Protein AF-A0A2V6PPU1-F1 (afdb_monomer)

Foldseek 3Di:
DDDDDDDPDPDDPPPPPPPPDDPDQDADDPLLVVLCVVFPCVQADPPNCHVVHHPVPLGRDPVDPVSVVVVVVVLVCLLVVPGPPPVDDRDDPVSNVVND

Mean predicted aligned error: 10.76 Å

Solvent-accessible surface area (backbone atoms only — not comparable to full-atom values): 6503 Å² total; per-residue (Å²): 136,90,82,86,82,82,83,83,79,84,80,75,84,79,80,79,78,78,80,79,72,81,85,66,63,59,78,72,56,69,67,50,51,51,49,40,61,76,63,40,40,92,43,22,21,89,85,64,26,49,96,81,36,40,59,78,78,54,69,60,32,79,88,41,64,71,51,32,52,52,51,50,51,53,44,50,36,42,68,70,64,54,52,43,52,92,95,47,82,66,76,55,69,70,60,45,64,75,63,94

Secondary structure (DSSP, 8-state):
-----------------------PPPPPPHHHHHHHHHHTTTTSSTTT-GGG--TTT----TTSHHHHHHHHHHHHHHHTT-SS-TTSPPPPHHHHHHH-

pLDDT: mean 86.96, std 15.53, range [44.09, 98.5]

Sequence (100 aa):
MRRFNAMKVFVRPILLFAAAAPLMGRDLPRESRQFLEKHCLECHDTDTRKGGLDLTSLKFDPANSANFSRWVLVHDRVSNGEMPPKKKARPQTGELEAFT

Radius of gyration: 25.69 Å; Cα contacts (8 Å, |Δi|>4): 71; chains: 1; bounding box: 44×28×89 Å

Structure (mmCIF, N/CA/C/O backbone):
data_AF-A0A2V6PPU1-F1
#
_entry.id   AF-A0A2V6PPU1-F1
#
loop_
_atom_site.group_PDB
_atom_site.id
_atom_site.type_symbol
_atom_site.label_atom_id
_atom_site.label_alt_id
_atom_site.label_comp_id
_atom_site.label_asym_id
_atom_site.label_entity_id
_atom_site.label_seq_id
_atom_site.pdbx_PDB_ins_code
_atom_site.Cartn_x
_atom_site.Cartn_y
_atom_site.Cartn_z
_atom_site.occupancy
_atom_site.B_iso_or_equiv
_atom_site.auth_seq_id
_atom_site.auth_comp_id
_atom_site.auth_asym_id
_atom_site.auth_atom_id
_atom_site.pdbx_PDB_model_num
ATOM 1 N N . MET A 1 1 ? 27.884 -16.634 -76.726 1.00 44.09 1 MET A N 1
ATOM 2 C CA . MET A 1 1 ? 28.657 -15.448 -76.289 1.00 44.09 1 MET A CA 1
ATOM 3 C C . MET A 1 1 ? 27.915 -14.789 -75.132 1.00 44.09 1 MET A C 1
ATOM 5 O O . MET A 1 1 ? 26.728 -14.531 -75.259 1.00 44.09 1 MET A O 1
ATOM 9 N N . ARG A 1 2 ? 28.581 -14.630 -73.982 1.00 53.41 2 ARG A N 1
ATOM 10 C CA . ARG A 1 2 ? 28.039 -14.080 -72.726 1.00 53.41 2 ARG A CA 1
ATOM 11 C C . ARG A 1 2 ? 27.934 -12.554 -72.803 1.00 53.41 2 ARG A C 1
ATOM 13 O O . ARG A 1 2 ? 28.921 -11.922 -73.167 1.00 53.41 2 ARG A O 1
ATOM 20 N N . ARG A 1 3 ? 26.827 -11.971 -72.332 1.00 57.59 3 ARG A N 1
ATOM 21 C CA . ARG A 1 3 ? 26.821 -10.637 -71.705 1.00 57.59 3 ARG A CA 1
ATOM 22 C C . ARG A 1 3 ? 25.933 -10.676 -70.462 1.00 57.59 3 ARG A C 1
ATOM 24 O O . ARG A 1 3 ? 24.714 -10.687 -70.552 1.00 57.59 3 ARG A O 1
ATOM 31 N N . PHE A 1 4 ? 26.592 -10.785 -69.311 1.00 57.41 4 PHE A N 1
ATOM 32 C CA . PHE A 1 4 ? 26.007 -10.641 -67.983 1.00 57.41 4 PHE A CA 1
ATOM 33 C C . PHE A 1 4 ? 25.715 -9.160 -67.738 1.00 57.41 4 PHE A C 1
ATOM 35 O O . PHE A 1 4 ? 26.636 -8.348 -67.818 1.00 57.41 4 PHE A O 1
ATOM 42 N N . ASN A 1 5 ? 24.464 -8.809 -67.435 1.00 53.06 5 ASN A N 1
ATOM 43 C CA . ASN A 1 5 ? 24.114 -7.467 -66.982 1.00 53.06 5 ASN A CA 1
ATOM 44 C C . ASN A 1 5 ? 24.102 -7.471 -65.447 1.00 53.06 5 ASN A C 1
ATOM 46 O O . ASN A 1 5 ? 23.299 -8.162 -64.822 1.00 53.06 5 ASN A O 1
ATOM 50 N N . ALA A 1 6 ? 25.067 -6.777 -64.847 1.00 55.91 6 ALA A N 1
ATOM 51 C CA . ALA A 1 6 ? 25.296 -6.762 -63.410 1.00 55.91 6 ALA A CA 1
ATOM 52 C C . ALA A 1 6 ? 24.249 -5.889 -62.702 1.00 55.91 6 ALA A C 1
ATOM 54 O O . ALA A 1 6 ? 24.241 -4.667 -62.835 1.00 55.91 6 ALA A O 1
ATOM 55 N N . MET A 1 7 ? 23.387 -6.528 -61.918 1.00 60.31 7 MET A N 1
ATOM 56 C CA . MET A 1 7 ? 22.450 -5.872 -61.014 1.00 60.31 7 MET A CA 1
ATOM 57 C C . MET A 1 7 ? 23.223 -5.312 -59.812 1.00 60.31 7 MET A C 1
ATOM 59 O O . MET A 1 7 ? 23.548 -6.037 -58.875 1.00 60.31 7 MET A O 1
ATOM 63 N N . LYS A 1 8 ? 23.575 -4.023 -59.840 1.00 61.75 8 LYS A N 1
ATOM 64 C CA . LYS A 1 8 ? 24.172 -3.339 -58.683 1.00 61.75 8 LYS A CA 1
ATOM 65 C C . LYS A 1 8 ? 23.063 -2.908 -57.721 1.00 61.75 8 LYS A C 1
ATOM 67 O O . LYS A 1 8 ? 22.573 -1.787 -57.803 1.00 61.75 8 LYS A O 1
ATOM 72 N N . VAL A 1 9 ? 22.668 -3.796 -56.810 1.00 63.59 9 VAL A N 1
ATOM 73 C CA . VAL A 1 9 ? 21.811 -3.436 -55.670 1.00 63.59 9 VAL A CA 1
ATOM 74 C C . VAL A 1 9 ? 22.704 -2.838 -54.582 1.00 63.59 9 VAL A C 1
ATOM 76 O O . VAL A 1 9 ? 23.447 -3.551 -53.914 1.00 63.59 9 VAL A O 1
ATOM 79 N N . PHE A 1 10 ? 22.665 -1.516 -54.417 1.00 64.19 10 PHE A N 1
ATOM 80 C CA . PHE A 1 10 ? 23.304 -0.831 -53.290 1.00 64.19 10 PHE A CA 1
ATOM 81 C C . PHE A 1 10 ? 22.383 -0.943 -52.065 1.00 64.19 10 PHE A C 1
ATOM 83 O O . PHE A 1 10 ? 21.534 -0.087 -51.823 1.00 64.19 10 PHE A O 1
ATOM 90 N N . VAL A 1 11 ? 22.512 -2.032 -51.303 1.00 66.00 11 VAL A N 1
ATOM 91 C CA . VAL A 1 11 ? 21.822 -2.183 -50.013 1.00 66.00 11 VAL A CA 1
ATOM 92 C C . VAL A 1 11 ? 22.544 -1.305 -48.988 1.00 66.00 11 VAL A C 1
ATOM 94 O O . VAL A 1 11 ? 23.648 -1.627 -48.556 1.00 66.00 11 VAL A O 1
ATOM 97 N N . ARG A 1 12 ? 21.950 -0.164 -48.615 1.00 63.53 12 ARG A N 1
ATOM 98 C CA . ARG A 1 12 ? 22.420 0.647 -47.479 1.00 63.53 12 ARG A CA 1
ATOM 99 C C . ARG A 1 12 ? 22.015 -0.072 -46.187 1.00 63.53 12 ARG A C 1
ATOM 101 O O . ARG A 1 12 ? 20.817 -0.276 -45.995 1.00 63.53 12 ARG A O 1
ATOM 108 N N . PRO A 1 13 ? 22.948 -0.445 -45.295 1.00 56.66 13 PRO A N 1
ATOM 109 C CA . PRO A 1 13 ? 22.570 -1.000 -44.008 1.00 56.66 13 PRO A CA 1
ATOM 110 C C . 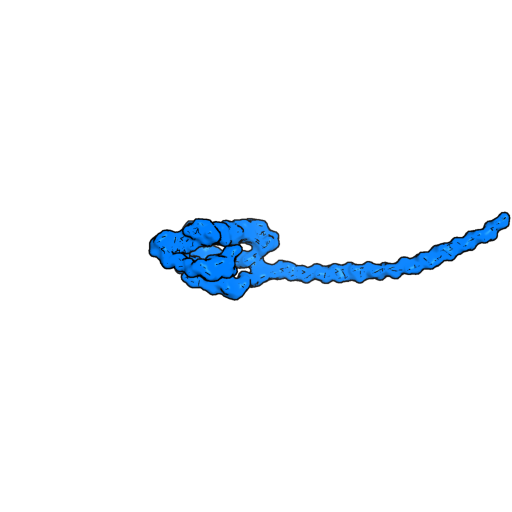PRO A 1 13 ? 21.983 0.137 -43.165 1.00 56.66 13 PRO A C 1
ATOM 112 O O . PRO A 1 13 ? 22.697 1.044 -42.741 1.00 56.66 13 PRO A O 1
ATOM 115 N N . ILE A 1 14 ? 20.665 0.123 -42.958 1.00 72.19 14 ILE A N 1
ATOM 116 C CA . ILE A 1 14 ? 20.026 0.960 -41.942 1.00 72.19 14 ILE A CA 1
ATOM 117 C C . ILE A 1 14 ? 20.394 0.329 -40.597 1.00 72.19 14 ILE A C 1
ATOM 119 O O . ILE A 1 14 ? 19.793 -0.654 -40.171 1.00 72.19 14 ILE A O 1
ATOM 123 N N . LEU A 1 15 ? 21.431 0.865 -39.954 1.00 69.25 15 LEU A N 1
ATOM 124 C CA . LEU A 1 15 ? 21.739 0.581 -38.556 1.00 69.25 15 LEU A CA 1
ATOM 125 C C . LEU A 1 15 ? 20.618 1.183 -37.695 1.00 69.25 15 LEU A C 1
ATOM 127 O O . LEU A 1 15 ? 20.661 2.355 -37.328 1.00 69.25 15 LEU A O 1
ATOM 131 N N . LEU A 1 16 ? 19.592 0.382 -37.401 1.00 66.69 16 LEU A N 1
ATOM 132 C CA . LEU A 1 16 ? 18.626 0.667 -36.342 1.00 66.69 16 LEU A CA 1
ATOM 133 C C . LEU A 1 16 ? 19.347 0.517 -34.999 1.00 66.69 16 LEU A C 1
ATOM 135 O O . LEU A 1 16 ? 19.441 -0.575 -34.442 1.00 66.69 16 LEU A O 1
ATOM 139 N N . PHE A 1 17 ? 19.894 1.619 -34.492 1.00 62.59 17 PHE A N 1
ATOM 140 C CA . PHE A 1 17 ? 20.394 1.689 -33.125 1.00 62.59 17 PHE A CA 1
ATOM 141 C C . PHE A 1 17 ? 19.177 1.732 -32.189 1.00 62.59 17 PHE A C 1
ATOM 143 O O . PHE A 1 17 ? 18.602 2.790 -31.936 1.00 62.59 17 PHE A O 1
ATOM 150 N N . ALA A 1 18 ? 18.725 0.565 -31.728 1.00 67.69 18 ALA A N 1
ATOM 151 C CA . ALA A 1 18 ? 17.716 0.478 -30.682 1.00 67.69 18 ALA A CA 1
ATOM 152 C C . ALA A 1 18 ? 18.342 0.985 -29.375 1.00 67.69 18 ALA A C 1
ATOM 154 O O . ALA A 1 18 ? 19.106 0.275 -28.722 1.00 67.69 18 ALA A O 1
ATOM 155 N N . ALA A 1 19 ? 18.059 2.236 -29.011 1.00 65.94 19 ALA A N 1
ATOM 156 C CA . ALA A 1 19 ? 18.417 2.770 -27.707 1.00 65.94 19 ALA A CA 1
ATOM 157 C C . ALA A 1 19 ? 17.595 2.032 -26.638 1.00 65.94 19 ALA A C 1
ATOM 159 O O . ALA A 1 19 ? 16.445 2.375 -26.369 1.00 65.94 19 ALA A O 1
ATOM 160 N N . ALA A 1 20 ? 18.177 0.985 -26.052 1.00 66.12 20 ALA A N 1
ATOM 161 C CA . ALA A 1 20 ? 17.647 0.345 -24.859 1.00 66.12 20 ALA A CA 1
ATOM 162 C C . ALA A 1 20 ? 17.815 1.320 -23.685 1.00 66.12 20 ALA A C 1
ATOM 164 O O . ALA A 1 20 ? 18.849 1.348 -23.020 1.00 66.12 20 ALA A O 1
ATOM 165 N N . ALA A 1 21 ? 16.818 2.180 -23.471 1.00 66.38 21 ALA A N 1
ATOM 166 C CA . ALA A 1 21 ? 16.763 2.997 -22.271 1.00 66.38 21 ALA A CA 1
ATOM 167 C C . ALA A 1 21 ? 16.611 2.067 -21.053 1.00 66.38 21 ALA A C 1
ATOM 169 O O . ALA A 1 21 ? 15.770 1.161 -21.089 1.00 66.38 21 ALA A O 1
ATOM 170 N N . PRO A 1 22 ? 17.400 2.255 -19.982 1.00 57.44 22 PRO A N 1
ATOM 171 C CA . PRO A 1 22 ? 17.244 1.460 -18.777 1.00 57.44 22 PRO A CA 1
ATOM 172 C C . PRO A 1 22 ? 15.845 1.691 -18.202 1.00 57.44 22 PRO A C 1
ATOM 174 O O . PRO A 1 22 ? 15.435 2.827 -17.959 1.00 57.44 22 PRO A O 1
ATOM 177 N N . LEU A 1 23 ? 15.115 0.599 -17.970 1.00 60.03 23 LEU A N 1
ATOM 178 C CA . LEU A 1 23 ? 13.886 0.593 -17.183 1.00 60.03 23 LEU A CA 1
ATOM 179 C C . LEU A 1 23 ? 14.266 0.788 -15.708 1.00 60.03 23 LEU A C 1
ATOM 181 O O . LEU A 1 23 ? 14.213 -0.146 -14.915 1.00 60.03 23 LEU A O 1
ATOM 185 N N . MET A 1 24 ? 14.724 1.984 -15.332 1.00 59.28 24 MET A N 1
ATOM 186 C CA . MET A 1 24 ? 14.747 2.344 -13.916 1.00 59.28 24 MET A CA 1
ATOM 187 C C . MET A 1 24 ? 13.293 2.394 -13.443 1.00 59.28 24 MET A C 1
ATOM 189 O O . MET A 1 24 ? 12.446 2.973 -14.132 1.00 59.28 24 MET A O 1
ATOM 193 N N . GLY A 1 25 ? 13.003 1.738 -12.315 1.00 59.22 25 GLY A N 1
ATOM 194 C CA . GLY A 1 25 ? 11.672 1.725 -11.708 1.00 59.22 25 GLY A CA 1
ATOM 195 C C . GLY A 1 25 ? 11.113 3.143 -11.671 1.00 59.22 25 GLY A C 1
ATOM 196 O O . GLY A 1 25 ? 11.760 4.059 -11.164 1.00 59.22 25 GLY A O 1
ATOM 197 N N . ARG A 1 26 ? 9.961 3.343 -12.311 1.00 68.50 26 ARG A N 1
ATOM 198 C CA . ARG A 1 26 ? 9.309 4.650 -12.339 1.00 68.50 26 ARG A CA 1
ATOM 199 C C . ARG A 1 26 ? 8.772 4.931 -10.943 1.00 68.50 26 ARG A C 1
ATOM 201 O O . ARG A 1 26 ? 8.164 4.052 -10.346 1.00 68.50 26 ARG A O 1
ATOM 208 N N . ASP A 1 27 ? 8.957 6.139 -10.429 1.00 82.56 27 ASP A N 1
ATOM 209 C CA . ASP A 1 27 ? 8.235 6.533 -9.222 1.00 82.56 27 ASP A CA 1
ATOM 210 C C . ASP A 1 27 ? 6.727 6.457 -9.473 1.00 82.56 27 ASP A C 1
ATOM 212 O O . ASP A 1 27 ? 6.249 6.692 -10.590 1.00 82.56 27 ASP A O 1
ATOM 216 N N . LEU A 1 28 ? 5.967 6.153 -8.420 1.00 90.56 28 LEU A N 1
ATOM 217 C CA . LEU A 1 28 ? 4.515 6.239 -8.492 1.00 90.56 28 LEU A CA 1
ATOM 218 C C . LEU A 1 28 ? 4.091 7.662 -8.895 1.00 90.56 28 LEU A C 1
ATOM 220 O O . LEU A 1 28 ? 4.685 8.642 -8.407 1.00 90.56 28 LEU A O 1
ATOM 224 N N . PRO A 1 29 ? 3.031 7.796 -9.720 1.00 92.12 29 PRO A N 1
ATOM 225 C CA . PRO A 1 29 ? 2.431 9.088 -10.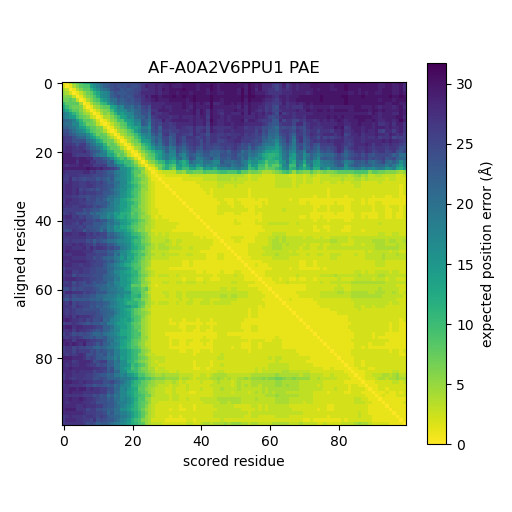008 1.00 92.12 29 PRO A CA 1
ATOM 226 C C . PRO A 1 29 ? 2.152 9.861 -8.719 1.00 92.12 29 PRO A C 1
ATOM 228 O O . PRO A 1 29 ? 1.844 9.283 -7.672 1.00 92.12 29 PRO A O 1
ATOM 231 N N . ARG A 1 30 ? 2.276 11.190 -8.783 1.00 93.56 30 ARG A N 1
ATOM 232 C CA . ARG A 1 30 ? 2.125 12.055 -7.605 1.00 93.56 30 ARG A CA 1
ATOM 233 C C . ARG A 1 30 ? 0.794 11.818 -6.893 1.00 93.56 30 ARG A C 1
ATOM 235 O O . ARG A 1 30 ? 0.790 11.697 -5.675 1.00 93.56 30 ARG A O 1
ATOM 242 N N . GLU A 1 31 ? -0.297 11.726 -7.644 1.00 94.62 31 GLU A N 1
ATOM 243 C CA . GLU A 1 31 ? -1.641 11.506 -7.101 1.00 94.62 31 GLU A CA 1
ATOM 244 C C . GLU A 1 31 ? -1.747 10.159 -6.385 1.00 94.62 31 GLU A C 1
ATOM 246 O O . GLU A 1 31 ? -2.233 10.104 -5.258 1.00 94.62 31 GLU A O 1
ATOM 251 N N . SER A 1 32 ? -1.173 9.096 -6.960 1.00 96.12 32 SER A N 1
ATOM 252 C CA . SER A 1 32 ? -1.114 7.786 -6.309 1.00 96.12 32 SER A CA 1
ATOM 253 C C . SER A 1 32 ? -0.350 7.849 -4.986 1.00 96.12 32 SER A C 1
ATOM 255 O O . SER A 1 32 ? -0.826 7.327 -3.986 1.00 96.12 32 SER A O 1
ATOM 257 N N . ARG A 1 33 ? 0.801 8.535 -4.930 1.00 95.69 33 ARG A N 1
ATOM 258 C CA . ARG A 1 33 ? 1.554 8.703 -3.670 1.00 95.69 33 ARG A CA 1
ATOM 259 C C . ARG A 1 33 ? 0.747 9.450 -2.610 1.00 95.69 33 ARG A C 1
ATOM 261 O O . ARG A 1 33 ? 0.686 8.997 -1.473 1.00 95.69 33 ARG A O 1
ATOM 268 N N . GLN A 1 34 ? 0.080 10.537 -2.993 1.00 96.81 34 GLN A N 1
ATOM 269 C CA . GLN A 1 34 ? -0.770 11.304 -2.079 1.00 96.81 34 GLN A CA 1
ATOM 270 C C . GLN A 1 34 ? -1.954 10.483 -1.560 1.00 96.81 34 GLN A C 1
ATOM 272 O O . GLN A 1 34 ? -2.293 10.568 -0.380 1.00 96.81 34 GLN 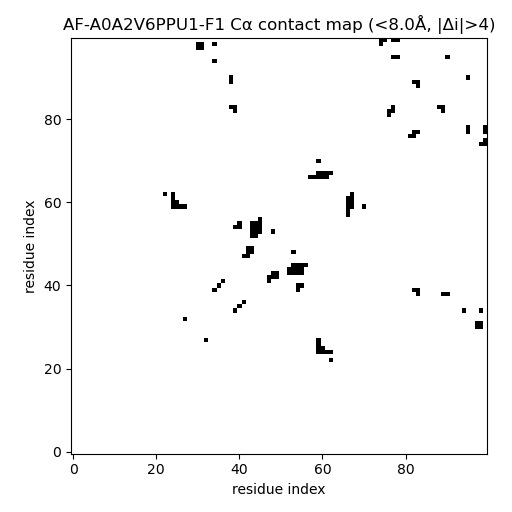A O 1
ATOM 277 N N . PHE A 1 35 ? -2.559 9.658 -2.417 1.00 98.06 35 PHE A N 1
ATOM 278 C CA . PHE A 1 35 ? -3.614 8.736 -2.015 1.00 98.06 35 PHE A CA 1
ATOM 279 C C . PHE A 1 35 ? -3.111 7.744 -0.958 1.00 98.06 35 PHE A C 1
ATOM 281 O O . PHE A 1 35 ? -3.748 7.575 0.084 1.00 98.06 35 PHE A O 1
ATOM 288 N N . LEU A 1 36 ? -1.942 7.130 -1.186 1.00 97.88 36 LEU A N 1
ATOM 289 C CA . LEU A 1 36 ? -1.341 6.193 -0.233 1.00 97.88 36 LEU A CA 1
ATOM 290 C C . LEU A 1 36 ? -1.031 6.867 1.108 1.00 97.88 36 LEU A C 1
ATOM 292 O O . LEU A 1 36 ? -1.387 6.326 2.156 1.00 97.88 36 LEU A O 1
ATOM 296 N N . GLU A 1 37 ? -0.423 8.054 1.086 1.00 97.38 37 GLU A N 1
ATOM 297 C CA . GLU A 1 37 ? -0.123 8.844 2.287 1.00 97.38 37 GLU A CA 1
ATOM 298 C C . GLU A 1 37 ? -1.387 9.134 3.104 1.00 97.38 37 GLU A C 1
ATOM 300 O O . GLU A 1 37 ? -1.403 8.941 4.319 1.00 97.38 37 GLU A O 1
ATOM 305 N N . LYS A 1 38 ? -2.469 9.541 2.434 1.00 97.50 38 LYS A N 1
ATOM 306 C CA . LYS A 1 38 ? -3.721 9.943 3.082 1.00 97.50 38 LYS A CA 1
ATOM 307 C C . LYS A 1 38 ? -4.556 8.765 3.589 1.00 97.50 38 LYS A C 1
ATOM 309 O O . LYS A 1 38 ? -5.243 8.901 4.601 1.00 97.50 38 LYS A O 1
ATOM 314 N N . HIS A 1 39 ? -4.542 7.629 2.889 1.00 98.00 39 HIS A N 1
ATOM 315 C CA . HIS A 1 39 ? -5.509 6.547 3.119 1.00 98.00 39 HIS A CA 1
ATOM 316 C C . HIS A 1 39 ? -4.898 5.203 3.526 1.00 98.00 39 HIS A C 1
ATOM 318 O O . HIS A 1 39 ? -5.627 4.341 4.023 1.00 98.00 39 HIS A O 1
ATOM 324 N N . CYS A 1 40 ? -3.593 4.998 3.342 1.00 98.06 40 CYS A N 1
ATOM 325 C CA . CYS A 1 40 ? -2.963 3.691 3.538 1.00 98.06 40 CYS A CA 1
ATOM 326 C C . CYS A 1 40 ? -1.912 3.687 4.651 1.00 98.06 40 CYS A C 1
ATOM 328 O O . CYS A 1 40 ? -1.872 2.737 5.439 1.00 98.06 40 CYS A O 1
ATOM 330 N N . LEU A 1 41 ? -1.076 4.726 4.735 1.00 97.56 41 LEU A N 1
ATOM 331 C CA . LEU A 1 41 ? 0.120 4.693 5.585 1.00 97.56 41 LEU A CA 1
ATOM 332 C C . LEU A 1 41 ? -0.177 4.682 7.089 1.00 97.56 41 LEU A C 1
ATOM 334 O O . LEU A 1 41 ? 0.607 4.112 7.829 1.00 97.56 41 LEU A O 1
ATOM 338 N N . GLU A 1 42 ? -1.345 5.154 7.541 1.00 96.38 42 GLU A N 1
ATOM 339 C CA . GLU A 1 42 ? -1.749 5.031 8.958 1.00 96.38 42 GLU A CA 1
ATOM 340 C C . GLU A 1 42 ? -1.805 3.564 9.447 1.00 96.38 42 GLU A C 1
ATOM 342 O O . GLU A 1 42 ? -1.798 3.294 10.642 1.00 96.38 42 GLU A O 1
ATOM 347 N N . CYS A 1 43 ? -1.950 2.596 8.536 1.00 97.69 43 CYS A N 1
ATOM 348 C CA . CYS A 1 43 ? -2.025 1.169 8.871 1.00 97.69 43 CYS A CA 1
ATOM 349 C C . CYS A 1 43 ? -0.918 0.326 8.224 1.00 97.69 43 CYS A C 1
ATOM 351 O O . CYS A 1 43 ? -0.653 -0.781 8.695 1.00 97.69 43 CYS A O 1
ATOM 353 N N . HIS A 1 44 ? -0.336 0.796 7.124 1.00 98.12 44 HIS A N 1
ATOM 354 C CA . HIS A 1 44 ? 0.575 0.039 6.267 1.00 98.12 44 HIS A CA 1
ATOM 355 C C . HIS A 1 44 ? 1.924 0.748 6.113 1.00 98.12 44 HIS A C 1
ATOM 357 O O . HIS A 1 44 ? 2.440 0.880 5.006 1.00 98.12 44 HIS A O 1
ATOM 363 N N . ASP A 1 45 ? 2.472 1.225 7.222 1.00 97.81 45 ASP A N 1
ATOM 364 C CA . ASP A 1 45 ? 3.828 1.753 7.348 1.00 97.81 45 ASP A CA 1
ATOM 365 C C . ASP A 1 45 ? 4.786 0.718 7.960 1.00 97.81 45 ASP A C 1
ATOM 367 O O . ASP A 1 45 ? 4.407 -0.431 8.211 1.00 97.81 45 ASP A O 1
ATOM 371 N N . THR A 1 46 ? 6.035 1.130 8.196 1.00 97.31 46 THR A N 1
ATOM 372 C CA . THR A 1 46 ? 7.094 0.289 8.774 1.00 97.31 46 THR A CA 1
ATOM 373 C C . THR A 1 46 ? 6.803 -0.163 10.209 1.00 97.31 46 THR A C 1
ATOM 375 O O . THR A 1 46 ? 7.270 -1.233 10.606 1.00 97.31 46 THR A O 1
ATOM 378 N N . ASP A 1 47 ? 6.018 0.603 10.971 1.00 97.38 47 ASP A N 1
ATOM 379 C CA . ASP A 1 47 ? 5.766 0.346 12.391 1.00 97.38 47 ASP A CA 1
ATOM 380 C C . ASP A 1 47 ? 4.510 -0.512 12.599 1.00 97.38 47 ASP A C 1
ATOM 382 O O . ASP A 1 47 ? 4.533 -1.514 13.316 1.00 97.38 47 ASP A O 1
ATOM 386 N N . THR A 1 48 ? 3.404 -0.161 11.939 1.00 97.12 48 THR A N 1
ATOM 387 C CA . THR A 1 48 ? 2.097 -0.804 12.123 1.00 97.12 48 THR A CA 1
ATOM 388 C C . THR A 1 48 ? 1.969 -2.085 11.309 1.00 97.12 48 THR A C 1
ATOM 390 O O . THR A 1 48 ? 1.403 -3.072 11.787 1.00 97.12 48 THR A O 1
ATOM 393 N N . ARG A 1 49 ? 2.460 -2.076 10.061 1.00 96.06 49 ARG A N 1
ATOM 394 C CA . ARG A 1 49 ? 2.520 -3.234 9.147 1.00 96.06 49 ARG A CA 1
ATOM 395 C C . ARG A 1 49 ? 1.268 -4.114 9.127 1.00 96.06 49 ARG A C 1
ATOM 397 O O . ARG A 1 49 ? 1.351 -5.349 9.094 1.00 96.06 49 ARG A O 1
ATOM 404 N N . LYS A 1 50 ? 0.076 -3.516 9.167 1.00 96.19 50 LYS A N 1
ATOM 405 C CA . LYS A 1 50 ? -1.169 -4.276 9.311 1.00 96.19 50 LYS A CA 1
ATOM 406 C C . LYS A 1 50 ? -1.334 -5.258 8.154 1.00 96.19 50 LYS A C 1
ATOM 408 O O . LYS A 1 50 ? -1.125 -4.917 6.993 1.00 96.19 50 LYS A O 1
ATOM 413 N N . GLY A 1 51 ? -1.698 -6.503 8.464 1.00 94.25 51 GLY A N 1
ATOM 414 C CA . GLY A 1 51 ? -1.798 -7.558 7.449 1.00 94.25 51 GLY A CA 1
ATOM 415 C C . GLY A 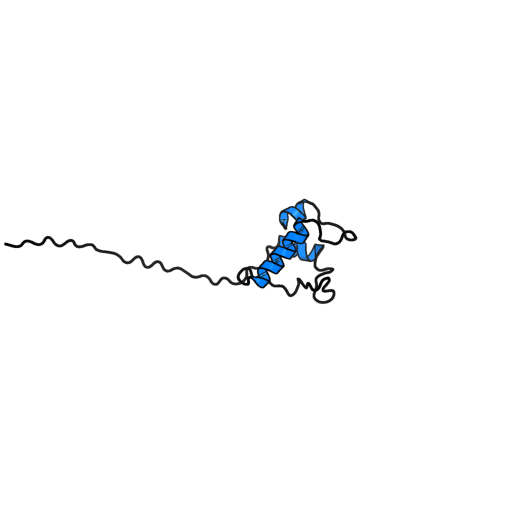1 51 ? -0.462 -7.884 6.764 1.00 94.25 51 GLY A C 1
ATOM 416 O O . GLY A 1 51 ? -0.461 -8.345 5.624 1.00 94.25 51 GLY A O 1
ATOM 417 N N . GLY A 1 52 ? 0.667 -7.602 7.426 1.00 95.88 52 GLY A N 1
ATOM 418 C CA . GLY A 1 52 ? 2.011 -7.878 6.919 1.00 95.88 52 GLY A CA 1
ATOM 419 C C . GLY A 1 52 ? 2.440 -6.987 5.749 1.00 95.88 52 GLY A C 1
ATOM 420 O O . GLY A 1 52 ? 3.392 -7.328 5.051 1.00 95.88 52 GLY A O 1
ATOM 421 N N . LEU A 1 53 ? 1.740 -5.877 5.499 1.00 97.19 53 LEU A N 1
ATOM 422 C CA . LEU A 1 53 ? 2.044 -4.940 4.419 1.00 97.19 53 LEU A CA 1
ATOM 423 C C . LEU A 1 53 ? 2.688 -3.670 4.971 1.00 97.19 53 LEU A C 1
ATOM 425 O O . LEU A 1 53 ? 2.092 -3.011 5.818 1.00 97.19 53 LEU A O 1
ATOM 429 N N . ASP A 1 54 ? 3.848 -3.325 4.421 1.00 97.81 54 ASP A N 1
ATOM 430 C CA . ASP A 1 54 ? 4.500 -2.025 4.567 1.00 97.81 54 ASP A CA 1
ATOM 431 C C . ASP A 1 54 ? 4.647 -1.404 3.172 1.00 97.81 54 ASP A C 1
ATOM 433 O O . ASP A 1 54 ? 5.345 -1.946 2.314 1.00 97.81 54 ASP A O 1
ATOM 437 N N . LEU A 1 55 ? 3.948 -0.299 2.933 1.00 97.44 55 LEU A N 1
ATOM 438 C CA . LEU A 1 55 ? 3.977 0.436 1.671 1.00 97.44 55 LEU A CA 1
ATOM 439 C C . LEU A 1 55 ? 5.109 1.465 1.612 1.00 97.44 55 LEU A C 1
ATOM 441 O O . LEU A 1 55 ? 5.415 1.952 0.530 1.00 97.44 55 LEU A O 1
ATOM 445 N N . THR A 1 56 ? 5.750 1.781 2.739 1.00 95.62 56 THR A N 1
ATOM 446 C CA . THR A 1 56 ? 6.874 2.732 2.775 1.00 95.62 56 THR A CA 1
ATOM 447 C C . THR A 1 56 ? 8.164 2.111 2.244 1.00 95.62 56 THR A C 1
ATOM 449 O O . THR A 1 56 ? 8.981 2.800 1.634 1.00 95.62 56 THR A O 1
ATOM 452 N N . SER A 1 57 ? 8.326 0.795 2.410 1.00 94.38 57 SER A N 1
ATOM 453 C CA . SER A 1 57 ? 9.460 0.030 1.876 1.00 94.38 57 SER A CA 1
ATOM 454 C C . SER A 1 57 ? 9.170 -0.672 0.542 1.00 94.38 57 SER A C 1
ATOM 456 O O . SER A 1 57 ? 10.104 -1.080 -0.157 1.00 94.38 57 SER A O 1
ATOM 458 N N . LEU A 1 58 ? 7.898 -0.787 0.142 1.00 95.06 58 LEU A N 1
ATOM 459 C CA . LEU A 1 58 ? 7.510 -1.371 -1.140 1.00 95.06 58 LEU A CA 1
ATOM 460 C C . LEU A 1 58 ? 7.751 -0.365 -2.274 1.00 95.06 58 LEU A C 1
ATOM 462 O O . LEU A 1 58 ? 6.907 0.468 -2.573 1.00 95.06 58 LEU A O 1
ATOM 466 N N . LYS A 1 59 ? 8.901 -0.446 -2.947 1.00 93.44 59 LYS A N 1
ATOM 467 C CA . LYS A 1 59 ? 9.157 0.355 -4.158 1.00 93.44 59 LYS A CA 1
ATOM 468 C C . LYS A 1 59 ? 8.238 -0.082 -5.300 1.00 93.44 59 LYS A C 1
ATOM 470 O O . LYS A 1 59 ? 7.894 -1.258 -5.376 1.00 93.44 59 LYS A O 1
ATOM 475 N N . PHE A 1 60 ? 7.853 0.826 -6.193 1.00 93.94 60 PHE A N 1
ATOM 476 C CA . PHE A 1 60 ? 7.154 0.441 -7.421 1.00 93.94 60 PHE A CA 1
ATOM 477 C C . PHE A 1 60 ? 8.162 -0.058 -8.455 1.00 93.94 60 PHE A C 1
ATOM 479 O O . PHE A 1 60 ? 8.995 0.701 -8.949 1.00 93.94 60 PHE A O 1
ATOM 486 N N . ASP A 1 61 ? 8.101 -1.352 -8.752 1.00 94.38 61 ASP A N 1
ATOM 487 C CA . ASP A 1 61 ? 8.963 -2.008 -9.727 1.00 94.38 61 ASP A CA 1
ATOM 488 C C . ASP A 1 61 ? 8.133 -2.951 -10.614 1.00 94.38 61 ASP A C 1
ATOM 490 O O . ASP A 1 61 ? 7.955 -4.127 -10.284 1.00 94.38 61 ASP A O 1
ATOM 494 N N . PRO A 1 62 ? 7.612 -2.456 -11.752 1.00 91.19 62 PRO A N 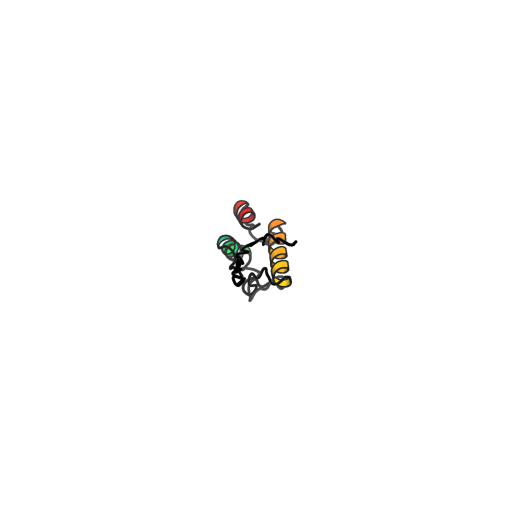1
ATOM 495 C CA . PRO A 1 62 ? 6.796 -3.262 -12.653 1.00 91.19 62 PRO A CA 1
ATOM 496 C C . PRO A 1 62 ? 7.596 -4.346 -13.395 1.00 91.19 62 PRO A C 1
ATOM 498 O O . PRO A 1 62 ? 6.992 -5.247 -13.972 1.00 91.19 62 PRO A O 1
ATOM 501 N N . ALA A 1 63 ? 8.935 -4.286 -13.399 1.00 93.94 63 ALA A N 1
ATOM 502 C CA . ALA A 1 63 ? 9.772 -5.322 -14.005 1.00 93.94 63 ALA A CA 1
ATOM 503 C C . ALA A 1 63 ? 9.936 -6.545 -13.086 1.00 93.94 63 ALA A C 1
ATOM 505 O O . ALA A 1 63 ? 10.234 -7.644 -13.555 1.00 93.94 63 ALA A O 1
ATOM 506 N N . ASN A 1 64 ? 9.712 -6.375 -11.781 1.00 95.31 64 ASN A N 1
ATOM 507 C CA . ASN A 1 64 ? 9.689 -7.459 -10.813 1.00 95.31 64 ASN A CA 1
ATOM 508 C C . ASN A 1 64 ? 8.256 -7.982 -10.647 1.00 95.31 64 ASN A C 1
ATOM 510 O O . ASN A 1 64 ? 7.404 -7.326 -10.053 1.00 95.31 64 ASN A O 1
ATOM 514 N N . SER A 1 65 ? 7.991 -9.196 -11.133 1.00 96.69 65 SER A N 1
ATOM 515 C CA . SER A 1 65 ? 6.645 -9.783 -11.126 1.00 96.69 65 SER A CA 1
ATOM 516 C C . SER A 1 65 ? 6.033 -9.884 -9.727 1.00 96.69 65 SER A C 1
ATOM 518 O O . SER A 1 65 ? 4.867 -9.545 -9.552 1.00 96.69 65 SER A O 1
ATOM 520 N N . ALA A 1 66 ? 6.810 -10.283 -8.716 1.00 96.56 66 ALA A N 1
ATOM 521 C CA . ALA A 1 66 ? 6.324 -10.392 -7.343 1.00 96.56 66 ALA A CA 1
ATOM 522 C C . ALA A 1 66 ? 5.985 -9.016 -6.747 1.00 96.56 66 ALA A C 1
ATOM 524 O O . ALA A 1 66 ? 4.966 -8.863 -6.070 1.00 96.56 66 ALA A O 1
ATOM 525 N N . ASN A 1 67 ? 6.814 -8.006 -7.027 1.00 95.75 67 ASN A N 1
ATOM 526 C CA . ASN A 1 67 ? 6.544 -6.626 -6.637 1.00 95.75 67 ASN A CA 1
ATOM 527 C C . ASN A 1 67 ? 5.268 -6.102 -7.309 1.00 95.75 67 ASN A C 1
ATOM 529 O O . ASN A 1 67 ? 4.362 -5.613 -6.634 1.00 95.75 67 ASN A O 1
ATOM 533 N N . PHE A 1 68 ? 5.171 -6.269 -8.626 1.00 96.31 68 PHE A N 1
ATOM 534 C CA . PHE A 1 68 ? 4.034 -5.805 -9.404 1.00 96.31 68 PHE A CA 1
ATOM 535 C C . PHE A 1 68 ? 2.732 -6.486 -8.975 1.00 96.31 68 PHE A C 1
ATOM 537 O O . PHE A 1 68 ? 1.742 -5.803 -8.730 1.00 96.31 68 PHE A O 1
ATOM 544 N N . SER A 1 69 ? 2.732 -7.808 -8.769 1.00 97.88 69 SER A N 1
ATOM 545 C CA . SER A 1 69 ? 1.567 -8.528 -8.234 1.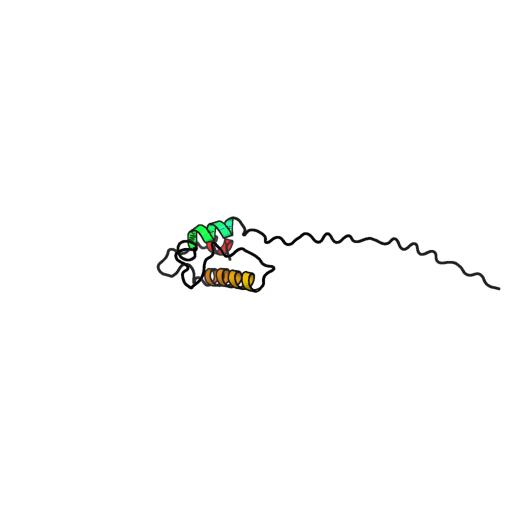00 97.88 69 SER A CA 1
ATOM 546 C C . SER A 1 69 ? 1.134 -8.008 -6.862 1.00 97.88 69 SER A C 1
ATOM 548 O O . SER A 1 69 ? -0.059 -7.987 -6.559 1.00 97.88 69 SER A O 1
ATOM 550 N N . ARG A 1 70 ? 2.075 -7.550 -6.023 1.00 97.44 70 ARG A N 1
ATOM 551 C CA . ARG A 1 70 ? 1.731 -6.935 -4.738 1.00 97.44 70 ARG A CA 1
ATOM 552 C C . ARG A 1 70 ? 1.013 -5.600 -4.924 1.00 97.44 70 ARG A C 1
ATOM 554 O O . ARG A 1 70 ? 0.042 -5.357 -4.213 1.00 97.44 70 ARG A O 1
ATOM 561 N N . TRP A 1 71 ? 1.452 -4.777 -5.873 1.00 97.69 71 TRP A N 1
ATOM 562 C CA . TRP A 1 71 ? 0.790 -3.517 -6.221 1.00 97.69 71 TRP A CA 1
ATOM 563 C C . TRP A 1 71 ? -0.579 -3.715 -6.866 1.00 97.69 71 TRP A C 1
ATOM 565 O O . TRP A 1 71 ? -1.512 -3.015 -6.486 1.00 97.69 71 TRP A O 1
ATOM 575 N N . VAL A 1 72 ? -0.723 -4.701 -7.755 1.00 97.81 72 VAL A N 1
ATOM 576 C CA . VAL A 1 72 ? -2.026 -5.095 -8.316 1.00 97.81 72 VAL A CA 1
ATOM 577 C C . VAL A 1 72 ? -2.991 -5.453 -7.189 1.00 97.81 72 VAL A C 1
ATOM 579 O O . VAL A 1 72 ? -4.079 -4.904 -7.121 1.00 97.81 72 VAL A O 1
ATOM 582 N N . LEU A 1 73 ? -2.561 -6.259 -6.215 1.00 98.12 73 LEU A N 1
ATOM 583 C CA . LEU A 1 73 ? -3.410 -6.585 -5.069 1.00 98.12 73 LEU A CA 1
ATOM 584 C C . LEU A 1 73 ? -3.783 -5.351 -4.225 1.00 98.12 73 LEU A C 1
ATOM 586 O O . LEU A 1 73 ? -4.884 -5.292 -3.685 1.00 98.12 73 LEU A O 1
ATOM 590 N N . VAL A 1 74 ? -2.885 -4.374 -4.064 1.00 98.00 74 VAL A N 1
ATOM 591 C CA . VAL A 1 74 ? -3.211 -3.111 -3.374 1.00 98.00 74 VAL A CA 1
ATOM 592 C C . VAL A 1 74 ? -4.291 -2.351 -4.143 1.00 98.00 74 VAL A C 1
ATOM 594 O O . VAL A 1 74 ? -5.284 -1.946 -3.540 1.00 98.00 74 VAL A O 1
ATOM 597 N N . HIS A 1 75 ? -4.110 -2.203 -5.455 1.00 98.19 75 HIS A N 1
ATOM 598 C CA . HIS A 1 75 ? -5.062 -1.559 -6.357 1.00 98.19 75 HIS A CA 1
ATOM 599 C C . HIS A 1 75 ? -6.432 -2.253 -6.319 1.00 98.19 75 HIS A C 1
ATOM 601 O O . HIS A 1 75 ? -7.423 -1.607 -5.979 1.00 98.19 75 HIS A O 1
ATOM 607 N N . ASP A 1 76 ? -6.477 -3.577 -6.489 1.00 98.50 76 ASP A N 1
ATOM 608 C CA . ASP A 1 76 ? -7.709 -4.373 -6.476 1.00 98.50 76 ASP A CA 1
ATOM 609 C C . ASP A 1 76 ? -8.482 -4.216 -5.163 1.00 98.50 76 ASP A C 1
ATOM 611 O O . ASP A 1 76 ? -9.701 -4.060 -5.155 1.00 98.50 76 ASP A O 1
ATOM 615 N N . ARG A 1 77 ? -7.795 -4.229 -4.014 1.00 97.94 77 ARG A N 1
ATOM 616 C CA . ARG A 1 77 ? -8.462 -4.068 -2.710 1.00 97.94 77 ARG A CA 1
ATOM 617 C C . ARG A 1 77 ? -9.036 -2.667 -2.511 1.00 97.94 77 ARG A C 1
ATOM 619 O O . ARG A 1 77 ? -10.022 -2.517 -1.786 1.00 97.94 77 ARG A O 1
ATOM 626 N N . VAL A 1 78 ? -8.431 -1.645 -3.111 1.00 98.06 78 VAL A N 1
ATOM 627 C CA . VAL A 1 78 ? -8.999 -0.291 -3.121 1.00 98.06 78 VAL A CA 1
ATOM 628 C C . VAL A 1 78 ? -10.204 -0.242 -4.061 1.00 98.06 78 VAL A C 1
ATOM 630 O O . VAL A 1 78 ? -11.270 0.190 -3.626 1.00 98.06 78 VAL A O 1
ATOM 633 N N . SER A 1 79 ? -10.071 -0.769 -5.282 1.00 97.62 79 SER A N 1
ATOM 634 C CA . SER A 1 79 ? -11.138 -0.804 -6.293 1.00 97.62 79 SER A CA 1
ATOM 635 C C . SER A 1 79 ? -12.374 -1.573 -5.812 1.00 97.62 79 SER A C 1
ATOM 637 O O . SER A 1 79 ? -13.504 -1.110 -5.945 1.00 97.62 79 SER A O 1
ATOM 639 N N . ASN A 1 80 ? -12.166 -2.683 -5.100 1.00 97.31 80 ASN A N 1
ATOM 640 C CA . ASN A 1 80 ? -13.231 -3.485 -4.491 1.00 97.31 80 ASN A CA 1
ATOM 641 C C . ASN A 1 80 ? -13.849 -2.848 -3.235 1.00 97.31 80 ASN A C 1
ATOM 643 O O . ASN A 1 80 ? -14.680 -3.462 -2.564 1.00 97.31 80 ASN A O 1
ATOM 647 N N . GLY A 1 81 ? -13.427 -1.640 -2.853 1.00 95.62 81 GLY A N 1
ATOM 648 C CA . GLY A 1 81 ? -13.953 -0.968 -1.673 1.00 95.62 81 GLY A CA 1
ATOM 649 C C . GLY A 1 81 ? -13.633 -1.722 -0.382 1.00 95.62 81 GLY A C 1
ATOM 650 O O . GLY A 1 81 ? -14.362 -1.617 0.606 1.00 95.62 81 GLY A O 1
ATOM 651 N N . GLU A 1 82 ? -12.516 -2.441 -0.305 1.00 96.50 82 GLU A N 1
ATOM 652 C CA . GLU A 1 82 ? -12.091 -3.119 0.925 1.00 96.50 82 GLU A CA 1
ATOM 653 C C . GLU A 1 82 ? -11.229 -2.210 1.803 1.00 96.50 82 GLU A C 1
ATOM 655 O O . GLU A 1 82 ? -11.313 -2.281 3.032 1.00 96.50 82 GLU A O 1
ATOM 660 N N . MET A 1 83 ? -10.469 -1.311 1.170 1.00 97.25 83 MET A N 1
ATOM 661 C CA . MET A 1 83 ? -9.579 -0.356 1.831 1.00 97.25 83 MET A CA 1
ATOM 662 C C . MET A 1 83 ? -10.084 1.093 1.752 1.00 97.25 83 MET A C 1
ATOM 664 O O . MET A 1 83 ? -10.613 1.506 0.719 1.00 97.25 83 MET A O 1
ATOM 668 N N . PRO A 1 84 ? -9.911 1.895 2.818 1.00 96.69 84 PRO A N 1
ATOM 669 C CA . PRO A 1 84 ? -9.539 1.514 4.188 1.00 96.69 84 PRO A CA 1
ATOM 670 C C . PRO A 1 84 ? -10.576 0.584 4.860 1.00 96.69 84 PRO A C 1
ATOM 672 O O . PRO A 1 84 ? -11.683 0.434 4.357 1.00 96.69 84 PRO A O 1
ATOM 675 N N . PRO A 1 85 ? -10.294 -0.059 6.008 1.00 95.00 85 PRO 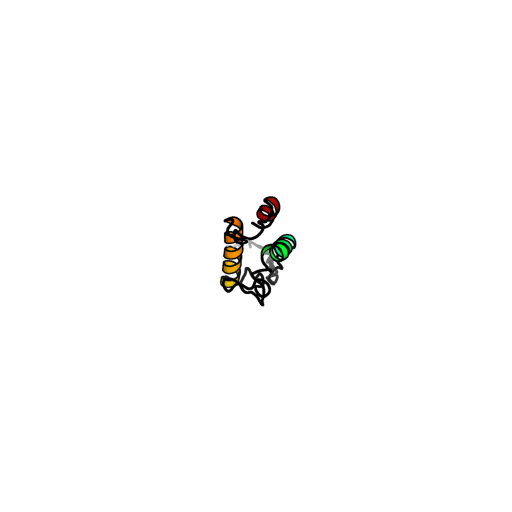A N 1
ATOM 676 C CA . PRO A 1 85 ? -11.286 -0.886 6.706 1.00 95.00 85 PRO A CA 1
ATOM 677 C C . PRO A 1 85 ? -12.576 -0.115 7.039 1.00 95.00 85 PRO A C 1
ATOM 679 O O . PRO A 1 85 ? -12.513 1.075 7.320 1.00 95.00 85 PRO A O 1
ATOM 682 N N . LYS A 1 86 ? -13.735 -0.793 7.118 1.00 92.94 86 LYS A N 1
ATOM 683 C CA . LYS A 1 86 ? -15.074 -0.173 7.316 1.00 92.94 86 LYS A CA 1
ATOM 684 C C . LYS A 1 86 ? -15.182 0.849 8.463 1.00 92.94 86 LYS A C 1
ATOM 686 O O . LYS A 1 86 ? -16.036 1.720 8.423 1.00 92.94 86 LYS A O 1
ATOM 691 N N . LYS A 1 87 ? -14.331 0.734 9.486 1.00 94.06 87 LYS A N 1
ATOM 692 C CA . LYS A 1 87 ? -14.270 1.638 10.648 1.00 94.06 87 LYS A CA 1
ATOM 693 C C . LYS A 1 87 ? -13.432 2.910 10.434 1.00 94.06 87 LYS A C 1
ATOM 695 O O . LYS A 1 87 ? -13.195 3.644 11.386 1.00 94.06 87 LYS A O 1
ATOM 700 N N . LYS A 1 88 ? -12.910 3.127 9.229 1.00 95.25 88 LYS A N 1
ATOM 701 C CA . LYS A 1 88 ? -12.118 4.293 8.830 1.00 95.25 88 LYS A CA 1
ATOM 702 C C . LYS A 1 88 ? -12.856 5.052 7.732 1.00 95.25 88 LYS A C 1
ATOM 704 O O . LYS A 1 88 ? -13.657 4.466 7.004 1.00 95.25 88 LYS A O 1
ATOM 709 N N . ALA A 1 89 ? -12.579 6.348 7.624 1.00 94.38 89 ALA A N 1
ATOM 710 C CA . ALA A 1 89 ? -13.130 7.170 6.556 1.00 94.38 89 ALA A CA 1
ATOM 711 C C . ALA A 1 89 ? -12.711 6.606 5.189 1.00 94.38 89 ALA A C 1
ATOM 713 O O . ALA A 1 89 ? -11.544 6.264 4.984 1.00 94.38 89 ALA A O 1
ATOM 714 N N . ARG A 1 90 ? -13.673 6.483 4.269 1.00 94.56 90 ARG A N 1
ATOM 715 C CA . ARG A 1 90 ? -13.407 6.069 2.889 1.00 94.56 90 ARG A CA 1
ATOM 716 C C . ARG A 1 90 ? -12.974 7.269 2.041 1.00 94.56 90 ARG A C 1
ATOM 718 O O . ARG A 1 90 ? -13.428 8.378 2.330 1.00 94.56 90 ARG A O 1
ATOM 725 N N . PRO A 1 91 ? -12.116 7.069 1.027 1.00 96.00 91 PRO A N 1
ATOM 726 C CA . PRO A 1 91 ? -11.799 8.113 0.063 1.00 96.00 91 PRO A CA 1
ATOM 727 C C . PRO A 1 91 ? -13.061 8.544 -0.683 1.00 96.00 91 PRO A C 1
ATOM 729 O O . PRO A 1 91 ? -14.015 7.771 -0.810 1.00 96.00 91 PRO A O 1
ATOM 732 N N . GLN A 1 92 ? -13.067 9.781 -1.169 1.00 95.38 92 GLN A N 1
ATOM 733 C CA . GLN A 1 92 ? -14.149 10.252 -2.029 1.00 95.38 92 GLN A CA 1
ATOM 734 C C . GLN A 1 92 ? -14.110 9.517 -3.374 1.00 95.38 92 GLN A C 1
ATOM 736 O O . GLN A 1 92 ?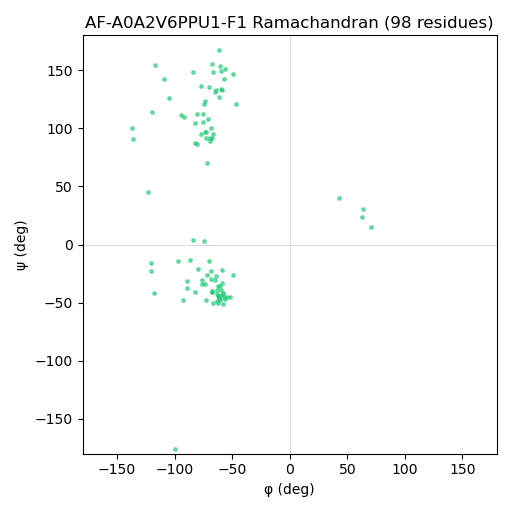 -13.047 9.074 -3.803 1.00 95.38 92 GLN A O 1
ATOM 741 N N . THR A 1 93 ? -15.246 9.427 -4.070 1.00 95.12 93 THR A N 1
ATOM 742 C CA . THR A 1 93 ? -15.342 8.725 -5.363 1.00 95.12 93 THR A CA 1
ATOM 743 C C . THR A 1 93 ? -14.286 9.197 -6.364 1.00 95.12 93 THR A C 1
ATOM 745 O O . THR A 1 93 ? -13.598 8.365 -6.937 1.00 95.12 93 THR A O 1
ATOM 748 N N . GLY A 1 94 ? -14.070 10.511 -6.495 1.00 95.38 94 GLY A N 1
ATOM 749 C CA . GLY A 1 94 ? -13.045 11.040 -7.403 1.00 95.38 94 GLY A CA 1
ATOM 750 C C . GLY A 1 94 ? -11.609 10.665 -7.012 1.00 95.38 94 GLY A C 1
ATOM 751 O O . GLY A 1 94 ? -10.766 10.493 -7.883 1.00 95.38 94 GLY A O 1
ATOM 752 N N . GLU A 1 95 ? -11.319 10.486 -5.718 1.00 95.81 95 GLU A N 1
ATOM 753 C CA . GLU A 1 95 ? -10.002 10.010 -5.263 1.00 95.81 95 GLU A CA 1
ATOM 754 C C . GLU A 1 95 ? -9.809 8.517 -5.561 1.00 95.81 95 GLU A C 1
ATOM 756 O O . GLU A 1 95 ? -8.692 8.099 -5.853 1.00 95.81 95 GLU A O 1
ATOM 761 N N . LEU A 1 96 ? -10.884 7.719 -5.497 1.00 96.12 96 LEU A N 1
ATOM 762 C CA . LEU A 1 96 ? -10.861 6.311 -5.904 1.00 96.12 96 LEU A CA 1
ATOM 763 C C . LEU A 1 96 ? -10.640 6.193 -7.413 1.00 96.12 96 LEU A C 1
ATOM 765 O O . LEU A 1 96 ? -9.716 5.504 -7.814 1.00 96.12 96 LEU A O 1
ATOM 769 N N .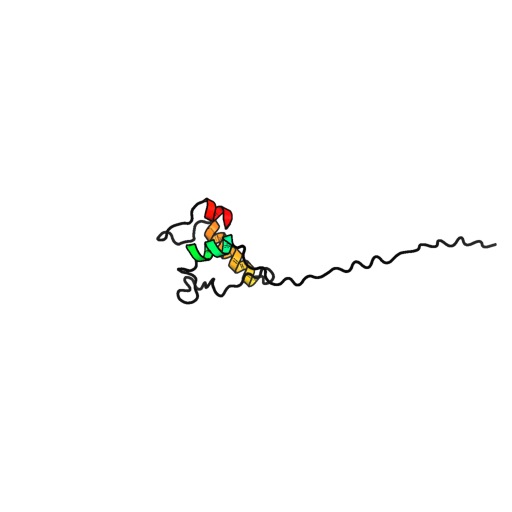 GLU A 1 97 ? -11.416 6.913 -8.225 1.00 95.12 97 GLU A N 1
ATOM 770 C CA . GLU A 1 97 ? -11.303 6.904 -9.694 1.00 95.12 97 GLU A CA 1
ATOM 771 C C . GLU A 1 97 ? -9.929 7.373 -10.191 1.00 95.12 97 GLU A C 1
ATOM 773 O O . GLU A 1 97 ? -9.419 6.857 -11.178 1.00 95.12 97 GLU A O 1
ATOM 778 N N . ALA A 1 98 ? -9.302 8.337 -9.512 1.00 95.06 98 ALA A N 1
ATOM 779 C CA . ALA A 1 98 ? -7.949 8.773 -9.858 1.00 95.06 98 ALA A CA 1
ATOM 780 C C . ALA A 1 98 ? -6.873 7.737 -9.482 1.00 95.06 98 ALA A C 1
ATOM 782 O O . ALA A 1 98 ? -5.792 7.715 -10.074 1.00 95.06 98 ALA A O 1
ATOM 783 N N . PHE A 1 99 ? -7.136 6.901 -8.473 1.00 96.62 99 PHE A N 1
ATOM 784 C CA . PHE A 1 99 ? -6.196 5.884 -8.008 1.00 96.62 99 PHE A CA 1
ATOM 785 C C . PHE A 1 99 ? -6.351 4.544 -8.736 1.00 96.62 99 PHE A C 1
ATOM 787 O O . PHE A 1 99 ? -5.338 3.875 -8.963 1.00 96.62 99 PHE A O 1
ATOM 794 N N . THR A 1 100 ? -7.587 4.140 -9.050 1.00 93.88 100 THR A N 1
ATOM 795 C CA . THR A 1 100 ? -7.917 2.819 -9.598 1.00 93.88 100 THR A CA 1
ATOM 796 C C . THR A 1 100 ? -8.245 2.854 -11.078 1.00 93.88 100 THR A C 1
ATOM 798 O O . THR A 1 100 ? -7.581 2.111 -11.835 1.00 93.88 100 THR A O 1
#